Protein AF-A0A3D2JUP9-F1 (afdb_monomer)

Foldseek 3Di:
DVLLVVLCVLLPVLDDPVVLCCLQPVVPPDDPVVNNVSSVVVSVVSD

pLDDT: mean 81.6, std 6.97, range [58.38, 89.0]

Nearest PDB structures (foldseek):
  8uu8-assembly1_1  TM=3.797E-01  e=7.070E+00  Listeria innocua

Mean predicted aligned error: 4.62 Å

Sequence (47 aa):
LELRERARAQLGDDFDIRDFHDAVLGGGGLPLAILERRIDNYIEMSR

Radius of gyration: 9.76 Å; Cα contacts (8 Å, |Δi|>4): 25; chains: 1; bounding box: 21×18×22 Å

Structure (mmCIF, N/CA/C/O backbone):
data_AF-A0A3D2JUP9-F1
#
_entry.id   AF-A0A3D2JUP9-F1
#
loop_
_atom_site.group_PDB
_atom_site.id
_atom_site.type_symbol
_atom_site.label_atom_id
_atom_site.label_alt_id
_atom_site.label_comp_id
_atom_site.label_asym_id
_atom_site.label_entity_id
_atom_site.label_seq_id
_atom_site.pdbx_PDB_ins_code
_atom_site.Cartn_x
_atom_site.Cartn_y
_atom_site.Cartn_z
_atom_site.occupancy
_atom_site.B_iso_or_equiv
_atom_site.auth_seq_id
_atom_site.auth_comp_id
_atom_site.auth_asym_id
_atom_site.auth_atom_id
_atom_site.pdbx_PDB_model_num
ATOM 1 N N . LEU A 1 1 ? 9.258 -8.640 3.808 1.00 58.38 1 LEU A N 1
ATOM 2 C CA . LEU A 1 1 ? 7.917 -8.461 4.424 1.00 58.38 1 LEU A CA 1
ATOM 3 C C . LEU A 1 1 ? 7.573 -6.988 4.681 1.00 58.38 1 LEU A C 1
ATOM 5 O O . LEU A 1 1 ? 6.407 -6.698 4.901 1.00 58.38 1 LEU A O 1
ATOM 9 N N . GLU A 1 2 ? 8.532 -6.061 4.588 1.00 79.56 2 GLU A N 1
ATOM 10 C CA . GLU A 1 2 ? 8.337 -4.636 4.915 1.00 79.56 2 GLU A CA 1
ATOM 11 C C . GLU A 1 2 ? 7.282 -3.915 4.064 1.00 79.56 2 GLU A C 1
ATOM 13 O O . GLU A 1 2 ? 6.505 -3.129 4.593 1.00 79.56 2 GLU A O 1
ATOM 18 N N . LEU A 1 3 ? 7.183 -4.215 2.766 1.00 78.56 3 LEU A N 1
ATOM 19 C CA . LEU A 1 3 ? 6.272 -3.488 1.874 1.00 78.56 3 LEU A CA 1
ATOM 20 C C . LEU A 1 3 ? 4.785 -3.731 2.175 1.00 78.56 3 LEU A C 1
ATOM 22 O O . LEU A 1 3 ? 3.967 -2.821 2.066 1.00 78.56 3 LEU A O 1
ATOM 26 N N . ARG A 1 4 ? 4.446 -4.954 2.597 1.00 81.00 4 ARG A N 1
ATOM 27 C CA . ARG A 1 4 ? 3.086 -5.313 3.014 1.00 81.00 4 ARG A CA 1
ATOM 28 C C . ARG A 1 4 ? 2.718 -4.626 4.325 1.00 81.00 4 ARG A C 1
ATOM 30 O O . ARG A 1 4 ? 1.630 -4.081 4.443 1.00 81.00 4 ARG A O 1
ATOM 37 N N . GLU A 1 5 ? 3.628 -4.648 5.298 1.00 85.69 5 GLU A N 1
ATOM 38 C CA . GLU A 1 5 ? 3.419 -3.979 6.587 1.00 85.69 5 GLU A CA 1
ATOM 39 C C . GLU A 1 5 ? 3.255 -2.466 6.396 1.00 85.69 5 GLU A C 1
ATOM 41 O O . GLU A 1 5 ? 2.379 -1.868 7.012 1.00 85.69 5 GLU A O 1
ATOM 46 N N . ARG A 1 6 ? 4.017 -1.859 5.474 1.00 84.81 6 ARG A N 1
ATOM 47 C CA . ARG A 1 6 ? 3.883 -0.439 5.123 1.00 84.81 6 ARG A CA 1
ATOM 48 C C . ARG A 1 6 ? 2.507 -0.110 4.542 1.00 84.81 6 ARG A C 1
ATOM 50 O O . ARG A 1 6 ? 1.884 0.848 4.985 1.00 84.81 6 ARG A O 1
ATOM 57 N N . ALA A 1 7 ? 2.026 -0.901 3.580 1.00 85.62 7 ALA A N 1
ATOM 58 C CA . ALA A 1 7 ? 0.701 -0.706 2.990 1.00 85.62 7 ALA A CA 1
ATOM 59 C C . ALA A 1 7 ? -0.414 -0.870 4.033 1.00 85.62 7 ALA A C 1
ATOM 61 O O . ALA A 1 7 ? -1.295 -0.023 4.127 1.00 85.62 7 ALA A O 1
ATOM 62 N N . ARG A 1 8 ? -0.316 -1.897 4.886 1.00 85.38 8 ARG A N 1
ATOM 63 C CA . ARG A 1 8 ? -1.258 -2.125 5.988 1.00 85.38 8 ARG A CA 1
ATOM 64 C C . ARG A 1 8 ? -1.259 -0.987 7.011 1.00 85.38 8 ARG A C 1
ATOM 66 O O . ARG A 1 8 ? -2.319 -0.617 7.495 1.00 85.38 8 ARG A O 1
ATOM 73 N N . ALA A 1 9 ? -0.095 -0.431 7.342 1.00 88.25 9 ALA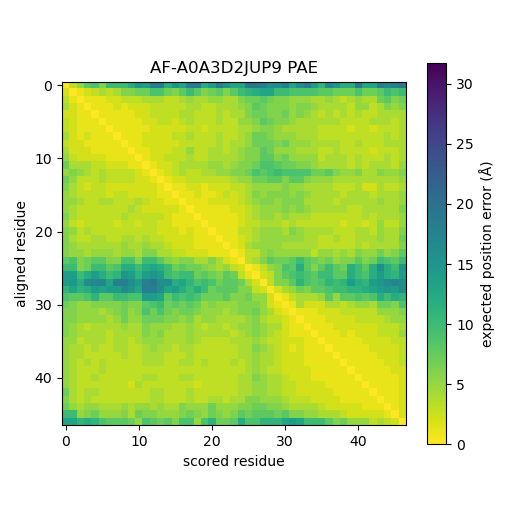 A N 1
ATOM 74 C CA . ALA A 1 9 ? 0.008 0.688 8.278 1.00 88.25 9 ALA A CA 1
ATOM 75 C C . ALA A 1 9 ? -0.567 1.996 7.709 1.00 88.25 9 ALA A C 1
ATOM 77 O O . ALA A 1 9 ? -1.110 2.793 8.466 1.00 88.25 9 ALA A O 1
ATOM 78 N N . GLN A 1 10 ? -0.448 2.217 6.395 1.00 88.44 10 GLN A N 1
ATOM 79 C CA . GLN A 1 10 ? -0.956 3.420 5.723 1.00 88.44 10 GLN A CA 1
ATOM 80 C C . GLN A 1 10 ? -2.467 3.362 5.466 1.00 88.44 10 GLN A C 1
ATOM 82 O O . GLN A 1 10 ? -3.137 4.380 5.605 1.00 88.44 10 GLN A O 1
ATOM 87 N N . LEU A 1 11 ? -2.984 2.190 5.088 1.00 85.62 11 LEU A N 1
ATOM 88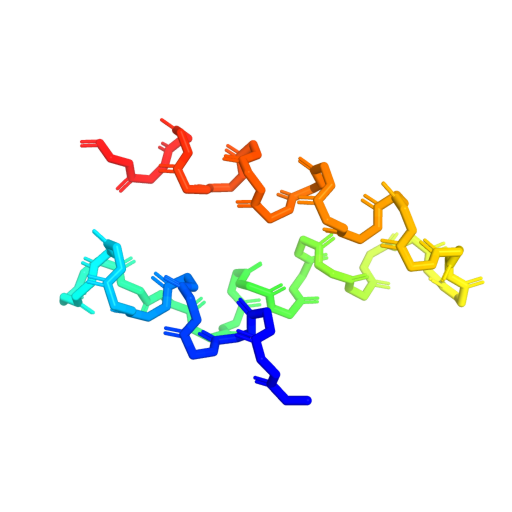 C CA . LEU A 1 11 ? -4.386 2.002 4.698 1.00 85.62 11 LEU A CA 1
ATOM 89 C C . LEU A 1 11 ? -5.276 1.524 5.852 1.00 85.62 11 LEU A C 1
ATOM 91 O O . LEU A 1 11 ? -6.478 1.756 5.832 1.00 85.62 11 LEU A O 1
ATOM 95 N N . GLY A 1 12 ? -4.708 0.896 6.886 1.00 87.12 12 GLY A N 1
ATOM 96 C CA . GLY A 1 12 ? -5.465 0.460 8.059 1.00 87.12 12 GLY A CA 1
ATOM 97 C C . GLY A 1 12 ? -6.586 -0.514 7.690 1.00 87.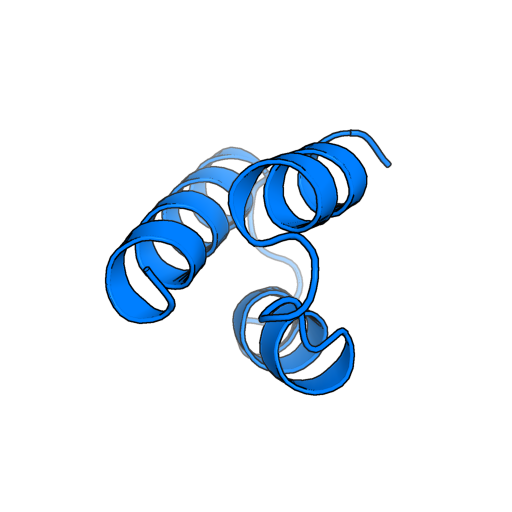12 12 GLY A C 1
ATOM 98 O O . GLY A 1 12 ? -6.308 -1.630 7.250 1.00 87.12 12 GLY A O 1
ATOM 99 N N . ASP A 1 13 ? -7.834 -0.085 7.891 1.00 87.81 13 ASP A N 1
ATOM 100 C CA . ASP A 1 13 ? -9.046 -0.855 7.587 1.00 87.81 13 ASP A CA 1
ATOM 101 C C . ASP A 1 13 ? -9.372 -0.922 6.081 1.00 87.81 13 ASP A C 1
ATOM 103 O O . ASP A 1 13 ? -10.039 -1.861 5.655 1.00 87.81 13 ASP A O 1
ATOM 107 N N . ASP A 1 14 ? -8.852 0.008 5.271 1.00 83.44 14 ASP A N 1
ATOM 108 C CA . ASP A 1 14 ? -8.975 0.003 3.800 1.00 83.44 14 ASP A CA 1
ATOM 109 C C . ASP A 1 14 ? -7.953 -0.934 3.125 1.00 83.44 14 ASP A C 1
ATOM 111 O O . ASP A 1 14 ? -7.912 -1.084 1.904 1.00 83.44 14 ASP A O 1
ATOM 115 N N . PHE A 1 15 ? -7.095 -1.594 3.911 1.00 88.06 15 PHE A N 1
ATOM 116 C CA . PHE A 1 15 ? -6.118 -2.534 3.376 1.00 88.06 15 PHE A CA 1
ATOM 117 C C . PHE A 1 15 ? -6.769 -3.870 2.987 1.00 88.06 15 PHE A C 1
ATOM 119 O O . PHE A 1 15 ? -7.058 -4.705 3.850 1.00 88.06 15 PHE A O 1
ATOM 126 N N . ASP A 1 16 ? -6.871 -4.137 1.683 1.00 89.00 16 ASP A N 1
ATOM 127 C CA . ASP A 1 16 ? -7.257 -5.450 1.161 1.00 89.00 16 ASP A CA 1
ATOM 128 C C . ASP A 1 16 ? -6.030 -6.241 0.668 1.00 89.00 16 ASP A C 1
ATOM 130 O O . ASP A 1 16 ? -5.307 -5.855 -0.255 1.00 89.00 16 ASP A O 1
ATOM 134 N N . ILE A 1 17 ? -5.784 -7.401 1.287 1.00 83.56 17 ILE A N 1
ATOM 135 C CA . ILE A 1 17 ? -4.649 -8.270 0.942 1.00 83.56 17 ILE A CA 1
ATOM 136 C C . ILE A 1 17 ? -4.766 -8.889 -0.460 1.00 83.56 17 ILE A C 1
ATOM 138 O O . ILE A 1 17 ? -3.745 -9.234 -1.056 1.00 83.56 17 ILE A O 1
ATOM 142 N N . ARG A 1 18 ? -5.984 -9.056 -0.983 1.00 86.50 18 ARG A N 1
ATOM 143 C CA . ARG A 1 18 ? -6.250 -9.598 -2.320 1.00 86.50 18 ARG A CA 1
ATOM 144 C C . ARG A 1 18 ? -5.887 -8.562 -3.372 1.00 86.50 18 ARG A C 1
ATOM 146 O O . ARG A 1 18 ? -5.134 -8.912 -4.275 1.00 86.50 18 ARG A O 1
ATOM 153 N N . ASP A 1 19 ? -6.317 -7.313 -3.201 1.00 84.81 19 ASP A N 1
ATOM 154 C CA . ASP A 1 19 ? -5.922 -6.208 -4.087 1.00 84.81 19 ASP A CA 1
ATOM 155 C C . ASP A 1 19 ? -4.424 -5.923 -3.996 1.00 84.81 19 ASP A C 1
ATOM 157 O O . ASP A 1 19 ? -3.755 -5.757 -5.015 1.00 84.81 19 ASP A O 1
ATOM 161 N N . PHE A 1 20 ? -3.851 -5.971 -2.789 1.00 85.12 20 PHE A N 1
ATOM 162 C CA . PHE A 1 20 ? -2.406 -5.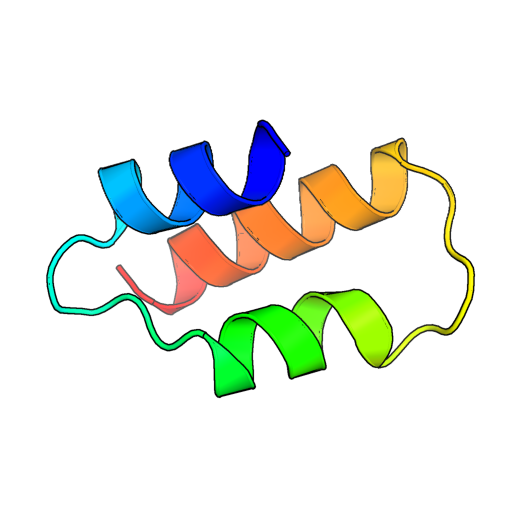866 -2.611 1.00 85.12 20 PHE A CA 1
ATOM 163 C C . PHE A 1 20 ? -1.657 -6.963 -3.381 1.00 85.12 20 PHE A C 1
ATOM 165 O O . PHE A 1 20 ? -0.673 -6.686 -4.069 1.00 85.12 20 PHE A O 1
ATOM 172 N N . HIS A 1 21 ? -2.110 -8.217 -3.284 1.00 83.25 21 HIS A N 1
ATOM 173 C CA . HIS A 1 21 ? -1.528 -9.316 -4.047 1.00 83.25 21 HIS A CA 1
ATOM 174 C C . HIS A 1 21 ? -1.747 -9.159 -5.549 1.00 83.25 21 HIS A C 1
ATOM 176 O O . HIS A 1 21 ? -0.829 -9.484 -6.287 1.00 83.25 21 HIS A O 1
ATOM 182 N N . ASP A 1 22 ? -2.881 -8.651 -6.021 1.00 84.44 22 ASP A N 1
ATOM 183 C CA . ASP A 1 22 ? -3.112 -8.420 -7.450 1.00 84.44 22 ASP A CA 1
ATOM 184 C C . ASP A 1 22 ? -2.181 -7.323 -7.997 1.00 84.44 22 ASP A C 1
ATOM 186 O O . ASP A 1 22 ? -1.445 -7.538 -8.965 1.00 84.44 22 ASP A O 1
ATOM 190 N N . ALA A 1 23 ? -2.069 -6.201 -7.277 1.00 80.56 23 ALA A N 1
ATOM 191 C CA . ALA A 1 23 ? -1.148 -5.115 -7.600 1.00 80.56 23 ALA A CA 1
ATOM 192 C C . ALA A 1 23 ? 0.319 -5.590 -7.632 1.00 80.56 23 ALA A C 1
ATOM 194 O O . ALA A 1 23 ? 1.097 -5.222 -8.522 1.00 80.56 23 ALA A O 1
ATOM 195 N N . VAL A 1 24 ? 0.709 -6.448 -6.686 1.00 77.38 24 VAL A N 1
ATOM 196 C CA . VAL A 1 24 ? 2.077 -6.967 -6.554 1.00 77.38 24 VAL A CA 1
ATOM 197 C C . VAL A 1 24 ? 2.381 -8.117 -7.527 1.00 77.38 24 VAL A C 1
ATOM 199 O O . VAL A 1 24 ? 3.430 -8.110 -8.171 1.00 77.38 24 VAL A O 1
ATOM 202 N N . LEU A 1 25 ? 1.489 -9.098 -7.656 1.00 75.56 25 LEU A N 1
ATOM 203 C CA . LEU A 1 25 ? 1.693 -10.337 -8.420 1.00 75.56 25 LEU A CA 1
ATOM 204 C C . LEU A 1 25 ? 1.276 -10.214 -9.887 1.00 75.56 25 LEU A C 1
ATOM 206 O O . LEU A 1 25 ? 1.768 -10.983 -10.713 1.00 75.56 25 LEU A O 1
ATOM 210 N N . GLY A 1 26 ? 0.446 -9.231 -10.247 1.00 67.19 26 GLY A N 1
ATOM 211 C CA . GLY A 1 26 ? -0.066 -9.047 -11.608 1.00 67.19 26 GLY A CA 1
ATOM 212 C C . GLY A 1 26 ? 1.005 -8.765 -12.672 1.00 67.19 26 GLY A C 1
ATOM 213 O O . GLY A 1 26 ? 0.701 -8.705 -13.857 1.00 67.19 26 GLY A O 1
ATOM 214 N N . GLY A 1 27 ? 2.272 -8.571 -12.282 1.00 63.84 27 GLY A N 1
ATOM 215 C CA . GLY A 1 27 ? 3.392 -8.356 -13.207 1.00 63.84 27 GLY A CA 1
ATOM 216 C C . GLY A 1 27 ? 4.366 -9.525 -13.380 1.00 63.84 27 GLY A C 1
ATOM 217 O O . GLY A 1 27 ? 5.319 -9.381 -14.144 1.00 63.84 27 GLY A O 1
ATOM 218 N N . GLY A 1 28 ? 4.183 -10.651 -12.681 1.00 68.75 28 GLY A N 1
ATOM 219 C CA . GLY A 1 28 ? 5.237 -11.667 -12.559 1.00 68.75 28 GLY A CA 1
ATOM 220 C C . GLY A 1 28 ? 6.435 -11.160 -11.740 1.00 68.75 28 GLY A C 1
ATOM 221 O O . GLY A 1 28 ? 6.347 -10.117 -11.100 1.00 68.75 28 GLY A O 1
ATOM 222 N N . GLY A 1 29 ? 7.545 -11.911 -11.713 1.00 67.06 29 GLY A N 1
ATOM 223 C CA . GLY A 1 29 ? 8.740 -11.615 -10.904 1.00 67.06 29 GLY A CA 1
ATOM 224 C C . GLY A 1 29 ? 9.410 -10.286 -11.264 1.00 67.06 29 GLY A C 1
ATOM 225 O O . GLY A 1 29 ? 10.375 -10.251 -12.023 1.00 67.06 29 GLY A O 1
ATOM 226 N N . LEU A 1 30 ? 8.879 -9.191 -10.727 1.00 72.19 30 LEU A N 1
ATOM 227 C CA . LEU A 1 30 ? 9.349 -7.838 -10.976 1.00 72.19 30 LEU A CA 1
ATOM 228 C C . LEU A 1 30 ? 10.500 -7.460 -10.034 1.00 72.19 30 LEU A C 1
ATOM 230 O O . LEU A 1 30 ? 10.573 -7.951 -8.905 1.00 72.19 30 LEU A O 1
ATOM 234 N N . PRO A 1 31 ? 11.384 -6.538 -10.455 1.00 81.62 31 PRO A N 1
ATOM 235 C CA . PRO A 1 31 ? 12.382 -5.953 -9.568 1.00 81.62 31 PRO A CA 1
ATOM 236 C C . PRO A 1 31 ? 11.729 -5.250 -8.369 1.00 81.62 31 PRO A C 1
ATOM 238 O O . PRO A 1 31 ? 10.709 -4.577 -8.527 1.00 81.62 31 PRO A O 1
ATOM 241 N N . LEU A 1 32 ? 12.365 -5.325 -7.194 1.00 79.50 32 LEU A N 1
ATOM 242 C CA . LEU A 1 32 ? 11.915 -4.681 -5.945 1.00 79.50 32 LEU A CA 1
ATOM 243 C C . LEU A 1 32 ? 11.531 -3.200 -6.124 1.00 79.50 32 LEU A C 1
ATOM 245 O O . LEU A 1 32 ? 10.474 -2.785 -5.666 1.00 79.50 32 LEU A O 1
ATOM 249 N N . ALA A 1 33 ? 12.312 -2.439 -6.894 1.00 82.25 33 ALA A N 1
ATOM 250 C CA . ALA 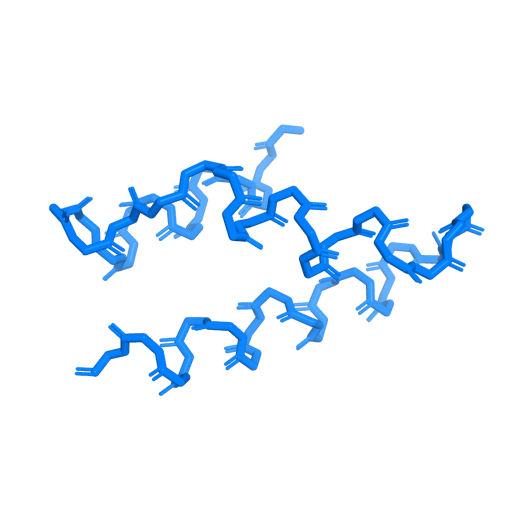A 1 33 ? 12.044 -1.022 -7.155 1.00 82.25 33 ALA A CA 1
ATOM 251 C C . ALA A 1 33 ? 10.730 -0.754 -7.925 1.00 82.25 33 ALA A C 1
ATOM 253 O O . ALA A 1 33 ? 10.177 0.346 -7.861 1.00 82.25 33 ALA A O 1
ATOM 254 N N . ILE A 1 34 ? 10.236 -1.733 -8.692 1.00 83.56 34 ILE A N 1
ATOM 255 C CA . ILE A 1 34 ? 8.932 -1.649 -9.365 1.00 83.56 34 ILE A CA 1
ATOM 256 C C . ILE A 1 34 ? 7.817 -2.044 -8.396 1.00 83.56 34 ILE A C 1
ATOM 258 O O . ILE A 1 34 ? 6.775 -1.391 -8.388 1.00 83.56 34 ILE A O 1
ATOM 262 N N . LEU A 1 35 ? 8.041 -3.066 -7.562 1.00 81.31 35 LEU A N 1
ATOM 263 C CA . LEU A 1 35 ? 7.112 -3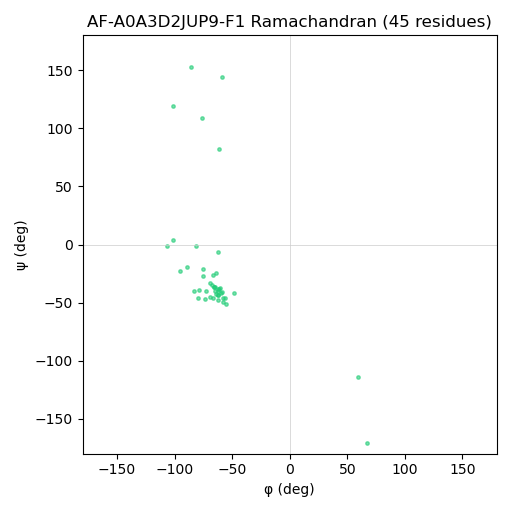.433 -6.489 1.00 81.31 35 LEU A CA 1
ATOM 264 C C . LEU A 1 35 ? 6.841 -2.252 -5.552 1.00 81.31 35 LEU A C 1
ATOM 266 O O . LEU A 1 35 ? 5.686 -1.974 -5.255 1.00 81.31 35 LEU A O 1
ATOM 270 N N . GLU A 1 36 ? 7.887 -1.537 -5.137 1.00 83.44 36 GLU A N 1
ATOM 271 C CA . GLU A 1 36 ? 7.768 -0.347 -4.288 1.00 83.44 36 GLU A CA 1
ATOM 272 C C . GLU A 1 36 ? 6.846 0.704 -4.908 1.00 83.44 36 GLU A C 1
ATOM 274 O O . GLU A 1 36 ? 5.868 1.105 -4.281 1.00 83.44 36 GLU A O 1
ATOM 279 N N . ARG A 1 37 ? 7.077 1.061 -6.178 1.00 86.81 37 ARG A N 1
ATOM 280 C CA . ARG A 1 37 ? 6.229 2.024 -6.896 1.00 86.81 37 ARG A CA 1
ATOM 281 C C . ARG A 1 37 ? 4.783 1.568 -7.044 1.00 86.81 37 ARG A C 1
ATOM 283 O O . ARG A 1 37 ? 3.879 2.390 -6.954 1.00 86.81 37 ARG A O 1
ATOM 290 N N . ARG A 1 38 ? 4.542 0.278 -7.290 1.00 84.94 38 ARG A N 1
ATOM 291 C CA . ARG A 1 38 ? 3.171 -0.250 -7.369 1.00 84.94 38 ARG A CA 1
ATOM 292 C C . ARG A 1 38 ? 2.447 -0.146 -6.036 1.00 84.94 38 ARG A C 1
ATOM 294 O O . ARG A 1 38 ? 1.257 0.134 -6.025 1.00 84.94 38 ARG A O 1
ATOM 301 N N . ILE A 1 39 ? 3.163 -0.351 -4.936 1.00 83.50 39 ILE A N 1
ATOM 302 C CA . ILE A 1 39 ? 2.601 -0.254 -3.592 1.00 83.50 39 ILE A CA 1
ATOM 303 C C . ILE A 1 39 ? 2.343 1.203 -3.215 1.00 83.50 39 ILE A C 1
ATOM 305 O O . ILE A 1 39 ? 1.294 1.474 -2.648 1.00 83.50 39 ILE A O 1
ATOM 309 N N . ASP A 1 40 ? 3.235 2.136 -3.557 1.00 87.62 40 ASP A N 1
ATOM 310 C CA . ASP A 1 40 ? 2.953 3.572 -3.411 1.00 87.62 40 ASP A CA 1
ATOM 311 C C . ASP A 1 40 ? 1.704 3.979 -4.205 1.00 87.62 40 ASP A C 1
ATOM 313 O O . ASP A 1 40 ? 0.777 4.529 -3.620 1.00 87.62 40 ASP A O 1
ATOM 317 N N . ASN A 1 41 ? 1.606 3.592 -5.482 1.00 86.75 41 ASN A N 1
ATOM 318 C CA . ASN A 1 41 ? 0.411 3.861 -6.290 1.00 86.75 41 ASN A CA 1
ATOM 319 C C . ASN A 1 41 ? -0.856 3.228 -5.696 1.00 86.75 41 ASN A C 1
ATOM 321 O O . ASN A 1 41 ? -1.910 3.852 -5.692 1.00 86.75 41 ASN A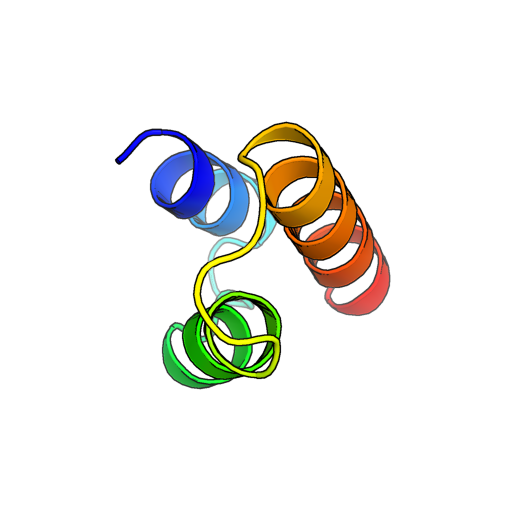 O 1
ATOM 325 N N . TYR A 1 42 ? -0.772 1.993 -5.195 1.00 86.31 42 TYR A N 1
ATOM 326 C CA . TYR A 1 42 ? -1.899 1.324 -4.545 1.00 86.31 42 TYR A CA 1
ATOM 327 C C . TYR A 1 42 ? -2.352 2.075 -3.288 1.00 86.31 42 TYR A C 1
ATOM 329 O O . TYR A 1 42 ? -3.550 2.276 -3.099 1.00 86.31 42 TYR A O 1
ATOM 337 N N . ILE A 1 43 ? -1.406 2.530 -2.459 1.00 85.88 43 ILE A N 1
ATOM 338 C CA . ILE A 1 43 ? -1.702 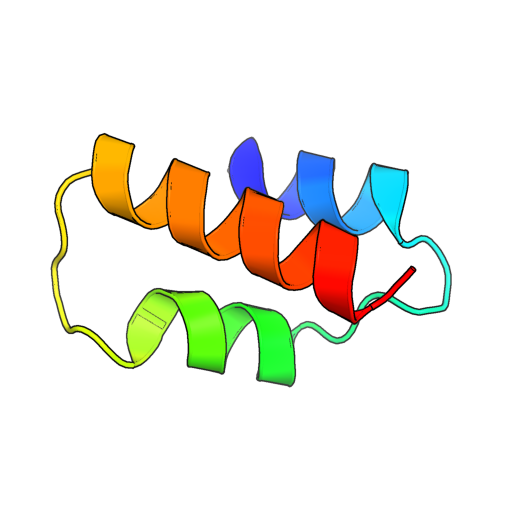3.333 -1.270 1.00 85.88 43 ILE A CA 1
ATOM 339 C C . ILE A 1 43 ? -2.328 4.673 -1.670 1.00 85.88 43 ILE A C 1
ATOM 341 O O . ILE A 1 43 ? -3.291 5.084 -1.041 1.00 85.88 43 ILE A O 1
ATOM 345 N N . GLU A 1 44 ? -1.825 5.343 -2.710 1.00 88.19 44 GLU A N 1
ATOM 346 C CA . GLU A 1 44 ? -2.408 6.598 -3.204 1.00 88.19 44 GLU A CA 1
ATOM 347 C C . GLU A 1 44 ? -3.814 6.416 -3.788 1.00 88.19 44 GLU A C 1
ATOM 349 O O . GLU A 1 44 ? -4.656 7.288 -3.610 1.00 88.19 44 GLU A O 1
ATOM 354 N N . MET A 1 45 ? -4.084 5.299 -4.468 1.00 83.81 45 MET A N 1
ATOM 355 C CA . MET A 1 45 ? -5.406 5.002 -5.032 1.00 83.81 45 MET A CA 1
ATOM 356 C C . MET A 1 45 ? -6.437 4.567 -3.986 1.00 83.81 45 MET A C 1
ATOM 358 O O . MET A 1 45 ? -7.630 4.726 -4.230 1.00 83.81 45 MET A O 1
ATOM 362 N N . SER A 1 46 ? -5.987 3.983 -2.873 1.00 80.25 46 SER A N 1
ATOM 363 C CA . SER A 1 46 ? -6.853 3.416 -1.825 1.00 80.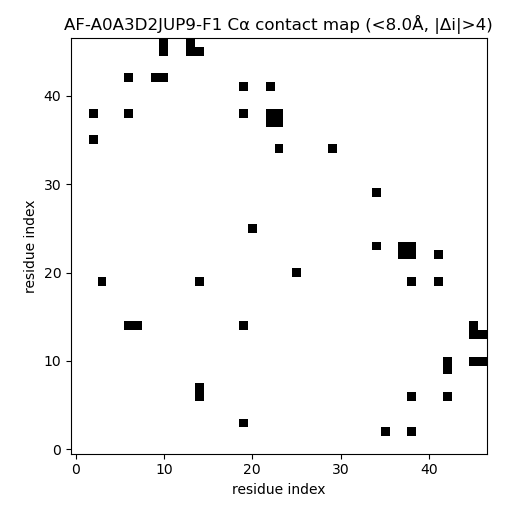25 46 SER A CA 1
ATOM 364 C C . SER A 1 46 ? -6.996 4.335 -0.604 1.00 80.25 46 SER A C 1
ATOM 366 O O . SER A 1 46 ? -7.595 3.944 0.392 1.00 80.25 46 SER A O 1
ATOM 368 N N . ARG A 1 47 ? -6.407 5.532 -0.658 1.00 72.44 47 ARG A N 1
ATOM 369 C CA . ARG A 1 47 ? -6.543 6.591 0.347 1.00 72.44 47 ARG A CA 1
ATOM 370 C C . ARG A 1 47 ? -7.675 7.543 -0.019 1.00 72.44 47 ARG A C 1
ATOM 372 O O . ARG A 1 47 ? -8.305 8.062 0.928 1.00 72.44 47 ARG A O 1
#

Secondary structure (DSSP, 8-state):
-HHHHHHHHHHGGG--HHHHHHHHHTTSS--HHHHHHHHHHHHHH--

Solvent-accessible surface area (backbone atoms only — not comparable to full-atom values): 2883 Å² total; per-residue (Å²): 118,66,71,61,54,51,47,39,69,75,38,51,90,66,48,50,71,65,61,52,45,46,65,55,53,73,72,51,98,64,59,67,77,56,48,53,52,46,50,52,51,49,51,66,75,62,106